Protein AF-A0A7J8STY2-F1 (afdb_monomer_lite)

Secondary structure (DSSP, 8-state):
----HHHHHHHH-GGG--THHHHHHHHHHHS-HHHH-S-HHHHHHHHS-----SSTT-S-------------------

Organism: Gossypium davidsonii (NCBI:txid34287)

Radius of gyration: 19.45 Å; chains: 1; bounding box: 66×32×37 Å

pLDDT: mean 75.67, std 17.0, range [45.44, 94.88]

Structure (mmCIF, N/CA/C/O backbone):
data_AF-A0A7J8STY2-F1
#
_entry.id   AF-A0A7J8STY2-F1
#
loop_
_atom_site.group_PDB
_atom_site.id
_atom_site.type_symbol
_atom_site.label_atom_id
_atom_site.label_alt_id
_atom_site.label_comp_id
_atom_site.label_asym_id
_atom_site.label_entity_id
_atom_site.label_seq_id
_atom_site.pdbx_PDB_ins_code
_atom_site.Cartn_x
_atom_site.Cartn_y
_atom_site.Cartn_z
_atom_site.occupancy
_atom_site.B_iso_or_equiv
_atom_site.auth_seq_id
_atom_site.auth_comp_id
_atom_site.auth_asym_id
_atom_site.auth_atom_id
_atom_site.pdbx_PDB_model_num
ATOM 1 N N . MET A 1 1 ? 7.128 -11.878 10.723 1.00 63.47 1 MET A N 1
ATOM 2 C CA . MET A 1 1 ? 5.805 -11.920 10.062 1.00 63.47 1 MET A CA 1
ATOM 3 C C . MET A 1 1 ? 5.705 -10.721 9.137 1.00 63.47 1 MET A C 1
ATOM 5 O O . MET A 1 1 ? 6.003 -9.625 9.592 1.00 63.47 1 MET A O 1
ATOM 9 N N . SER A 1 2 ? 5.340 -10.916 7.871 1.00 76.00 2 SER A N 1
ATOM 10 C CA . SER A 1 2 ? 5.255 -9.848 6.860 1.00 76.00 2 SER A CA 1
ATOM 11 C C . SER A 1 2 ? 3.822 -9.769 6.345 1.00 76.00 2 SER A C 1
ATOM 13 O O . SER A 1 2 ? 3.232 -10.807 6.048 1.00 76.00 2 SER A O 1
ATOM 15 N N . LEU A 1 3 ? 3.26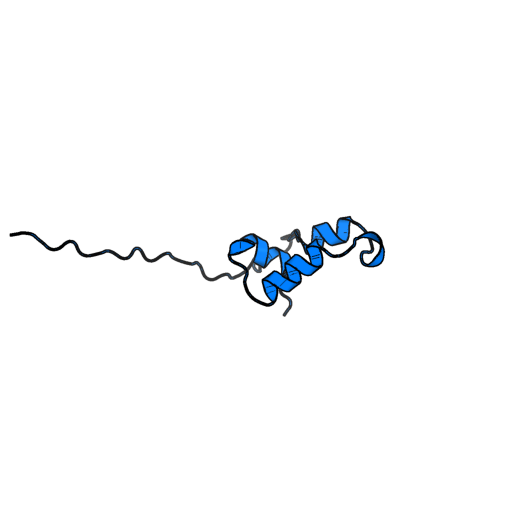2 -8.564 6.226 1.00 80.00 3 LEU A N 1
ATOM 16 C CA . LEU A 1 3 ? 1.901 -8.362 5.728 1.00 80.00 3 LEU A CA 1
ATOM 17 C C . LEU A 1 3 ? 1.938 -7.666 4.358 1.00 80.00 3 LEU A C 1
ATOM 19 O O . LEU A 1 3 ? 2.493 -6.570 4.260 1.00 80.00 3 LEU A O 1
ATOM 23 N N . PRO A 1 4 ? 1.346 -8.249 3.300 1.00 85.81 4 PRO A N 1
ATOM 24 C CA . PRO A 1 4 ? 1.244 -7.577 2.011 1.00 85.81 4 PRO A CA 1
ATOM 25 C C . PRO A 1 4 ? 0.208 -6.445 2.082 1.00 85.81 4 PRO A C 1
ATOM 27 O O . PRO A 1 4 ? -0.993 -6.678 1.945 1.00 85.81 4 PRO A O 1
ATOM 30 N N . VAL A 1 5 ? 0.677 -5.207 2.276 1.00 90.56 5 VAL A N 1
ATOM 31 C CA . VAL A 1 5 ? -0.159 -3.992 2.383 1.00 90.56 5 VAL A CA 1
ATOM 32 C C . VAL A 1 5 ? -1.148 -3.875 1.218 1.00 90.56 5 VAL A C 1
ATOM 34 O O . VAL A 1 5 ? -2.335 -3.653 1.451 1.00 90.56 5 VAL A O 1
ATOM 37 N N . GLY A 1 6 ? -0.705 -4.125 -0.020 1.00 89.75 6 GLY A N 1
ATOM 38 C CA . GLY A 1 6 ? -1.576 -4.102 -1.200 1.00 89.75 6 GLY A CA 1
ATOM 39 C C . GLY A 1 6 ? -2.751 -5.084 -1.127 1.00 89.75 6 GLY A C 1
ATOM 40 O O . GLY A 1 6 ? -3.847 -4.770 -1.586 1.00 89.75 6 GLY A O 1
ATOM 41 N N . THR A 1 7 ? -2.587 -6.249 -0.489 1.00 88.94 7 THR A N 1
ATOM 42 C CA . THR A 1 7 ? -3.701 -7.187 -0.277 1.00 88.94 7 THR A CA 1
ATOM 43 C C . THR A 1 7 ? -4.705 -6.638 0.731 1.00 88.94 7 THR A C 1
ATOM 45 O O . THR A 1 7 ? -5.909 -6.700 0.497 1.00 88.94 7 THR A O 1
ATOM 48 N N . VAL A 1 8 ? -4.217 -6.078 1.838 1.00 89.31 8 VAL A N 1
ATOM 49 C CA . VAL A 1 8 ? -5.064 -5.552 2.916 1.00 89.31 8 VAL A CA 1
ATOM 50 C C . VAL A 1 8 ? -5.910 -4.383 2.423 1.00 89.31 8 VAL A C 1
ATOM 52 O O . VAL A 1 8 ? -7.127 -4.403 2.594 1.00 89.31 8 VAL A O 1
ATOM 55 N N . VAL A 1 9 ? -5.298 -3.411 1.736 1.00 91.62 9 VAL A N 1
ATOM 56 C CA . VAL A 1 9 ? -6.021 -2.253 1.179 1.00 91.62 9 VAL A CA 1
ATOM 57 C C . VAL A 1 9 ? -7.065 -2.678 0.154 1.00 91.62 9 VAL A C 1
ATOM 59 O O . VAL A 1 9 ? -8.151 -2.109 0.114 1.00 91.62 9 VAL A O 1
ATOM 62 N N . ARG A 1 10 ? -6.789 -3.706 -0.656 1.00 87.81 10 ARG A N 1
ATOM 63 C CA . ARG A 1 10 ? -7.773 -4.236 -1.611 1.00 87.81 10 ARG A CA 1
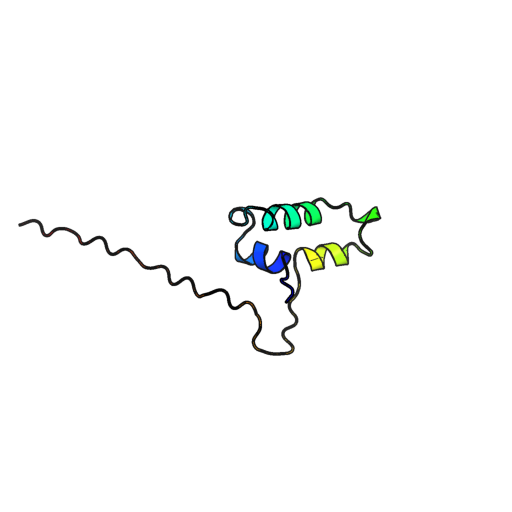ATOM 64 C C . ARG A 1 10 ? -8.956 -4.916 -0.933 1.00 87.81 10 ARG A C 1
ATOM 66 O O . ARG A 1 10 ? -10.067 -4.797 -1.434 1.00 87.81 10 ARG A O 1
ATOM 73 N N . LEU A 1 11 ? -8.720 -5.627 0.168 1.00 88.75 11 LEU A N 1
ATOM 74 C CA . LEU A 1 11 ? -9.776 -6.326 0.904 1.00 88.75 11 LEU A CA 1
ATOM 75 C C . LEU A 1 11 ? -10.641 -5.370 1.725 1.00 88.75 11 LEU A C 1
ATOM 77 O O . LEU A 1 11 ? -11.857 -5.526 1.755 1.00 88.75 11 LEU A O 1
ATOM 81 N N . LEU A 1 12 ? -10.032 -4.367 2.357 1.00 90.00 12 LEU A N 1
ATOM 82 C CA . LEU A 1 12 ? -10.759 -3.333 3.097 1.00 90.00 12 LEU A CA 1
ATOM 83 C C . LEU A 1 12 ? -11.406 -2.301 2.1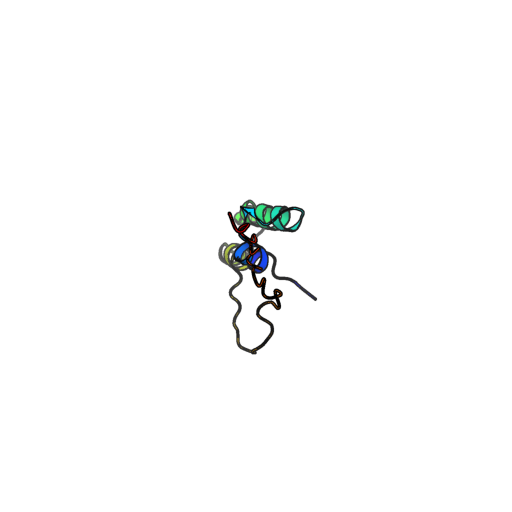61 1.00 90.00 12 LEU A C 1
ATOM 85 O O . LEU A 1 12 ? -12.457 -1.743 2.472 1.00 90.00 12 LEU A O 1
ATOM 89 N N . GLY A 1 13 ? -10.781 -2.049 1.014 1.00 90.12 13 GLY A N 1
ATOM 90 C CA . GLY A 1 13 ? -11.051 -0.907 0.151 1.00 90.12 13 GLY A CA 1
ATOM 91 C C . GLY A 1 13 ? -10.271 0.335 0.598 1.00 90.12 13 GLY A C 1
ATOM 92 O O . GLY A 1 13 ? -10.089 0.586 1.792 1.00 90.12 13 GLY A O 1
ATOM 93 N N . LYS A 1 14 ? -9.846 1.157 -0.372 1.00 88.44 14 LYS A N 1
ATOM 94 C CA . LYS A 1 14 ? -9.075 2.391 -0.124 1.00 88.44 14 LYS A CA 1
ATOM 95 C C . LYS A 1 14 ? -9.731 3.312 0.905 1.00 88.44 14 LYS A C 1
ATOM 97 O O . LYS A 1 14 ? -9.094 3.674 1.880 1.00 88.44 14 LYS A O 1
ATOM 102 N N . GLN A 1 15 ? -11.024 3.600 0.736 1.00 88.81 15 GLN A N 1
ATOM 103 C CA . GLN A 1 15 ? -11.790 4.511 1.604 1.00 88.81 15 GLN A CA 1
ATOM 104 C C . GLN A 1 15 ? -11.846 4.056 3.073 1.00 88.81 15 GLN A C 1
ATOM 106 O O . GLN A 1 15 ? -12.069 4.867 3.964 1.00 88.81 15 GLN A O 1
ATOM 111 N N . ARG A 1 16 ? -11.702 2.749 3.325 1.00 88.50 16 ARG A N 1
ATOM 112 C CA . ARG A 1 16 ? -11.758 2.155 4.670 1.00 88.50 16 ARG A CA 1
ATOM 113 C C . ARG A 1 16 ? -10.370 1.893 5.250 1.00 88.50 16 ARG A C 1
ATOM 115 O O . ARG A 1 16 ? -10.259 1.449 6.388 1.00 88.50 16 ARG A O 1
ATOM 122 N N . THR A 1 17 ? -9.320 2.151 4.475 1.00 90.25 17 THR A N 1
ATOM 123 C CA . THR A 1 17 ? -7.940 2.038 4.930 1.00 90.25 17 THR A CA 1
ATOM 124 C C . THR A 1 17 ? -7.506 3.394 5.470 1.00 90.25 17 THR A C 1
ATOM 126 O O . THR A 1 17 ? -7.297 4.332 4.709 1.00 90.25 17 THR A O 1
ATOM 129 N N . VAL A 1 18 ? -7.371 3.501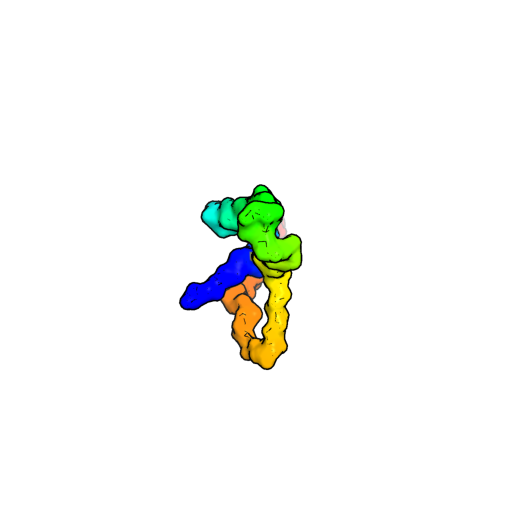 6.790 1.00 87.00 18 VAL A N 1
ATOM 130 C CA . VAL A 1 18 ? -6.983 4.740 7.478 1.00 87.00 18 VAL A CA 1
ATOM 131 C C . VAL A 1 18 ? -5.636 4.579 8.186 1.00 87.00 18 VAL A C 1
ATOM 133 O O . VAL A 1 18 ? -5.184 3.463 8.449 1.00 87.00 18 VAL A O 1
ATOM 136 N N . GLY A 1 19 ? -4.981 5.698 8.495 1.00 91.44 19 GLY A N 1
ATOM 137 C CA . GLY A 1 19 ? -3.683 5.713 9.169 1.00 91.44 19 GLY A CA 1
ATOM 138 C C . GLY A 1 19 ? -2.520 5.332 8.250 1.00 91.44 19 GLY A C 1
ATOM 139 O O . GLY A 1 19 ? -2.568 5.523 7.037 1.00 91.44 19 GLY A O 1
ATOM 140 N N . CYS A 1 20 ? -1.451 4.777 8.828 1.00 93.31 20 CYS A N 1
ATOM 141 C CA . CYS 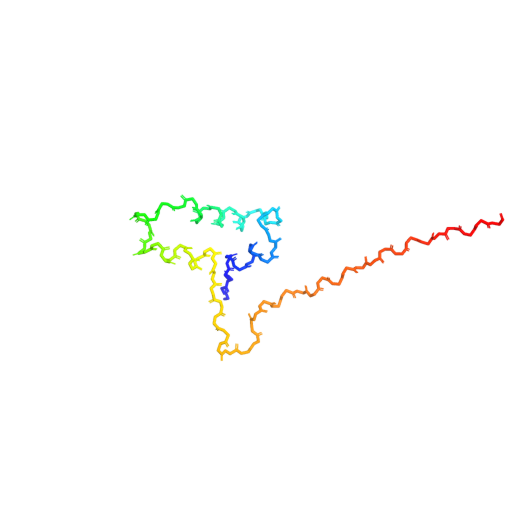A 1 20 ? -0.204 4.530 8.098 1.00 93.31 20 CYS A CA 1
ATOM 142 C C . CYS A 1 20 ? -0.360 3.555 6.923 1.00 93.31 20 CYS A C 1
ATOM 144 O O . CYS A 1 20 ? 0.350 3.682 5.932 1.00 93.31 20 CYS A O 1
ATOM 146 N N . LEU A 1 21 ? -1.300 2.611 6.999 1.00 92.81 21 LEU A N 1
ATOM 147 C CA . LEU A 1 21 ? -1.501 1.599 5.961 1.00 92.81 21 LEU A CA 1
ATOM 148 C C . LEU A 1 21 ? -2.061 2.219 4.668 1.00 92.81 21 LEU A C 1
ATOM 150 O O . LEU A 1 21 ? -1.644 1.834 3.577 1.00 92.81 21 LEU A O 1
ATOM 154 N N . GLY A 1 22 ? -2.934 3.225 4.799 1.00 93.44 22 GLY A N 1
ATOM 155 C CA . GLY A 1 22 ? -3.418 4.030 3.676 1.00 93.44 22 GLY A CA 1
ATOM 156 C C . GLY A 1 22 ? -2.297 4.884 3.089 1.00 93.44 22 GLY A C 1
ATOM 157 O O . GLY A 1 22 ? -2.042 4.812 1.889 1.00 93.44 22 GLY A O 1
ATOM 158 N N . ASN A 1 23 ? -1.550 5.585 3.950 1.00 94.88 23 ASN A N 1
ATOM 159 C CA . ASN A 1 23 ? -0.438 6.442 3.529 1.00 94.88 23 ASN A CA 1
ATOM 160 C C . ASN A 1 23 ? 0.655 5.660 2.783 1.00 94.88 23 ASN A C 1
ATOM 162 O O . ASN A 1 23 ? 1.170 6.131 1.773 1.00 94.88 23 ASN A O 1
ATOM 166 N N . ILE A 1 24 ? 1.018 4.463 3.257 1.00 93.56 24 ILE A N 1
ATOM 167 C CA . ILE A 1 24 ? 2.006 3.601 2.589 1.00 93.56 24 ILE A CA 1
ATOM 168 C C . ILE A 1 24 ? 1.499 3.180 1.209 1.00 93.56 24 ILE A C 1
ATOM 170 O O . ILE A 1 24 ? 2.248 3.250 0.236 1.00 93.56 24 ILE A O 1
ATOM 174 N N . TYR A 1 25 ? 0.238 2.754 1.108 1.00 94.31 25 TYR A N 1
ATOM 175 C CA . TYR A 1 25 ? -0.340 2.338 -0.166 1.00 94.31 25 TYR A CA 1
ATOM 176 C C . TYR A 1 25 ? -0.379 3.497 -1.175 1.00 94.31 25 TYR A C 1
ATOM 178 O O . TYR A 1 25 ? 0.079 3.338 -2.304 1.00 94.31 25 TYR A O 1
ATOM 186 N N . GLU A 1 26 ? -0.842 4.676 -0.754 1.00 94.38 26 GLU A N 1
ATOM 187 C CA . GLU A 1 26 ? -0.866 5.890 -1.581 1.00 94.38 26 GLU A CA 1
ATOM 188 C C . GLU A 1 26 ? 0.543 6.332 -1.998 1.00 94.38 26 GLU A C 1
ATOM 190 O O . GLU A 1 26 ? 0.770 6.703 -3.149 1.00 94.38 26 GLU A O 1
ATOM 195 N N . SER A 1 27 ? 1.521 6.227 -1.095 1.00 93.69 27 SER A N 1
ATOM 196 C CA . SER A 1 27 ? 2.916 6.553 -1.404 1.00 93.69 27 SER A CA 1
ATOM 197 C C . SER A 1 27 ? 3.463 5.664 -2.521 1.00 93.69 27 SER A C 1
ATOM 199 O O . SER A 1 27 ? 4.174 6.154 -3.391 1.00 93.69 27 SER A O 1
ATOM 201 N N . ILE A 1 28 ? 3.112 4.372 -2.534 1.00 92.38 28 ILE A N 1
ATOM 202 C CA . ILE A 1 28 ? 3.495 3.444 -3.609 1.00 92.38 28 ILE A CA 1
ATOM 203 C C . ILE A 1 28 ? 2.762 3.787 -4.912 1.00 92.38 28 ILE A C 1
ATOM 205 O O . ILE A 1 28 ? 3.371 3.715 -5.977 1.00 92.38 28 ILE A O 1
ATOM 209 N N . GLU A 1 29 ? 1.486 4.182 -4.863 1.00 92.00 29 GLU A N 1
ATOM 210 C CA . GLU A 1 29 ? 0.739 4.612 -6.058 1.00 92.00 29 GLU A CA 1
ATOM 211 C C . GLU A 1 29 ? 1.332 5.859 -6.708 1.00 92.00 29 GLU A C 1
ATOM 213 O O . GLU A 1 29 ? 1.446 5.918 -7.934 1.00 92.00 29 GLU A O 1
ATOM 218 N N . ASN A 1 30 ? 1.752 6.818 -5.890 1.00 92.69 30 ASN A N 1
ATOM 219 C CA . ASN A 1 30 ? 2.308 8.089 -6.341 1.00 92.69 30 ASN A CA 1
ATOM 220 C C . ASN A 1 30 ? 3.825 8.030 -6.574 1.00 92.69 30 ASN A C 1
ATOM 222 O O . ASN A 1 30 ? 4.411 8.987 -7.079 1.00 92.69 30 ASN A O 1
ATOM 226 N N . LEU A 1 31 ? 4.474 6.912 -6.233 1.00 91.69 31 LEU A N 1
ATOM 227 C CA . LEU A 1 31 ? 5.901 6.722 -6.454 1.00 91.69 31 LEU A CA 1
ATOM 228 C C . LEU A 1 31 ? 6.203 6.758 -7.952 1.00 91.69 31 LEU A C 1
ATOM 230 O O . LEU A 1 31 ? 5.581 6.031 -8.727 1.00 91.69 31 LEU A O 1
ATOM 234 N N . ASN A 1 32 ? 7.183 7.571 -8.349 1.00 88.31 32 ASN A N 1
ATOM 235 C CA . ASN A 1 32 ? 7.599 7.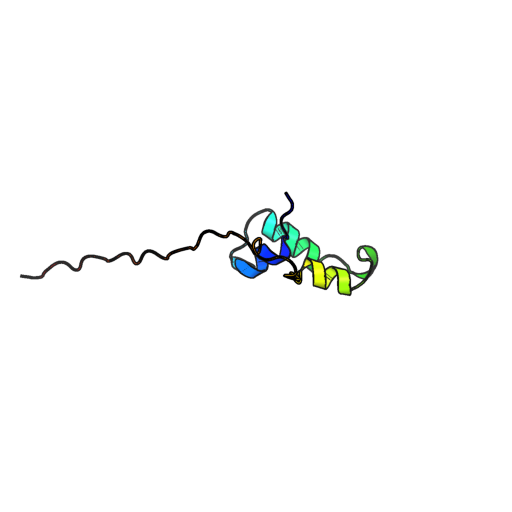643 -9.741 1.00 88.31 32 ASN A CA 1
ATOM 236 C C . ASN A 1 32 ? 8.345 6.370 -10.171 1.00 88.31 32 ASN A C 1
ATOM 238 O O . ASN A 1 32 ? 9.429 6.064 -9.665 1.00 88.31 32 ASN A O 1
ATOM 242 N N . ASP A 1 33 ? 7.782 5.673 -11.153 1.00 84.62 33 ASP A N 1
ATOM 243 C CA . ASP A 1 33 ? 8.243 4.369 -11.622 1.00 84.62 33 ASP A CA 1
ATOM 244 C C . ASP A 1 33 ? 9.668 4.418 -12.191 1.00 84.62 33 ASP A C 1
ATOM 246 O O . ASP A 1 33 ? 10.441 3.487 -11.985 1.00 84.62 33 ASP A O 1
ATOM 250 N N . TYR A 1 34 ? 10.035 5.514 -12.865 1.00 81.38 34 TYR A N 1
ATOM 251 C CA . TYR A 1 34 ? 11.303 5.621 -13.594 1.00 81.38 34 TYR A CA 1
ATOM 252 C C . TYR A 1 34 ? 12.544 5.595 -12.687 1.00 81.38 34 TYR A C 1
ATOM 254 O O . TYR A 1 34 ? 13.558 5.007 -13.053 1.00 81.38 34 TYR A O 1
ATOM 262 N N . TYR A 1 35 ? 12.477 6.221 -11.507 1.00 80.88 35 TYR A N 1
ATOM 263 C CA . TYR A 1 35 ? 13.648 6.368 -10.627 1.00 80.88 35 TYR A CA 1
ATOM 264 C C . TYR A 1 35 ? 13.719 5.317 -9.517 1.00 80.88 35 TYR A C 1
ATOM 266 O O . TYR A 1 35 ? 14.812 4.979 -9.070 1.00 80.88 35 TYR A O 1
ATOM 274 N N . TYR A 1 36 ? 12.574 4.811 -9.056 1.00 82.12 36 TYR A N 1
ATOM 275 C CA . TYR A 1 36 ? 12.507 4.025 -7.818 1.00 82.12 36 TYR A CA 1
ATOM 276 C C . TYR A 1 36 ? 12.052 2.580 -8.020 1.00 82.12 36 TYR A C 1
ATOM 278 O O . TYR A 1 36 ? 12.067 1.795 -7.071 1.00 82.12 36 TYR A O 1
ATOM 286 N N . MET A 1 37 ? 11.650 2.200 -9.235 1.00 84.81 37 MET A N 1
ATOM 287 C CA . MET A 1 37 ? 11.204 0.844 -9.532 1.00 84.81 37 MET A CA 1
ATOM 288 C C . MET A 1 37 ? 12.091 0.199 -10.589 1.00 84.81 37 MET A C 1
ATOM 290 O O . MET A 1 37 ? 12.425 0.789 -11.608 1.00 84.81 37 MET A O 1
ATOM 294 N N . LYS A 1 38 ? 12.432 -1.075 -10.370 1.00 82.19 38 LYS A N 1
ATOM 295 C CA . LYS A 1 38 ? 13.189 -1.877 -11.344 1.00 82.19 38 LYS A CA 1
ATOM 296 C C . LYS A 1 38 ? 12.406 -2.107 -12.647 1.00 82.19 38 LYS A C 1
ATOM 298 O O . LYS A 1 38 ? 13.001 -2.381 -13.683 1.00 82.19 38 LYS A O 1
ATOM 303 N N . SER A 1 39 ? 11.075 -2.053 -12.582 1.00 85.19 39 SER A N 1
ATOM 304 C CA . SER A 1 39 ? 10.160 -2.185 -13.715 1.00 85.19 39 SER A CA 1
ATOM 305 C C . SER A 1 39 ? 8.771 -1.672 -13.327 1.00 85.19 39 SER A C 1
ATOM 307 O O . SER A 1 39 ? 8.379 -1.786 -12.162 1.00 85.19 39 SER A O 1
ATOM 309 N N . ALA A 1 40 ? 7.985 -1.216 -14.307 1.00 82.19 40 ALA A N 1
ATOM 310 C CA . ALA A 1 40 ? 6.557 -0.930 -14.134 1.00 82.19 40 ALA A CA 1
ATOM 311 C C . ALA A 1 40 ? 5.786 -2.139 -13.561 1.00 82.19 40 ALA A C 1
ATOM 313 O O . ALA A 1 40 ? 4.859 -1.984 -12.765 1.00 82.19 40 ALA A O 1
ATOM 314 N N . ALA A 1 41 ? 6.215 -3.366 -13.886 1.00 86.31 41 ALA A N 1
ATOM 315 C CA . ALA A 1 41 ? 5.626 -4.586 -13.338 1.00 86.31 41 ALA A CA 1
ATOM 316 C C . ALA A 1 41 ? 5.771 -4.677 -11.807 1.00 86.31 41 ALA A C 1
ATOM 318 O O . ALA A 1 41 ? 4.878 -5.191 -11.134 1.00 86.31 41 ALA A O 1
ATOM 319 N N . THR A 1 42 ? 6.855 -4.144 -11.233 1.00 88.44 42 THR A N 1
ATOM 320 C CA . THR A 1 42 ? 7.082 -4.179 -9.782 1.00 88.44 42 THR A CA 1
ATOM 321 C C . THR A 1 42 ? 6.029 -3.358 -9.041 1.00 88.44 42 THR A C 1
ATOM 323 O O . THR A 1 42 ? 5.507 -3.818 -8.027 1.00 88.44 42 THR A O 1
ATOM 326 N N . LYS A 1 43 ? 5.646 -2.190 -9.570 1.00 89.88 43 LYS A N 1
ATOM 327 C CA . LYS A 1 43 ? 4.590 -1.355 -8.980 1.00 89.88 43 LYS A CA 1
ATOM 328 C C . LYS A 1 43 ? 3.252 -2.075 -8.976 1.00 89.88 43 LYS A C 1
ATOM 330 O O . LYS A 1 43 ? 2.569 -2.126 -7.956 1.00 89.88 43 LYS A O 1
ATOM 335 N N . VAL A 1 44 ? 2.915 -2.696 -10.106 1.00 89.44 44 VAL A N 1
ATOM 336 C CA . VAL A 1 44 ? 1.687 -3.486 -10.253 1.00 89.44 44 VAL A CA 1
ATOM 337 C C . VAL A 1 44 ? 1.642 -4.615 -9.223 1.00 89.44 44 VAL A C 1
ATOM 339 O O . VAL A 1 44 ? 0.605 -4.812 -8.598 1.00 89.44 44 VAL A O 1
ATOM 342 N N . ILE A 1 45 ? 2.760 -5.309 -8.989 1.00 89.38 45 ILE A N 1
ATOM 343 C CA . ILE A 1 45 ? 2.848 -6.383 -7.989 1.00 89.38 45 ILE A CA 1
ATOM 344 C C . ILE A 1 45 ? 2.710 -5.841 -6.558 1.00 89.38 45 ILE A C 1
ATOM 346 O O . ILE A 1 45 ? 2.075 -6.488 -5.732 1.00 89.38 45 ILE A O 1
ATOM 350 N N . LEU A 1 46 ? 3.255 -4.664 -6.238 1.00 89.44 46 LEU A N 1
ATOM 351 C CA . LEU A 1 46 ? 3.119 -4.075 -4.898 1.00 89.44 46 LEU A CA 1
ATOM 352 C C . LEU A 1 46 ? 1.691 -3.597 -4.602 1.00 89.44 46 LEU A C 1
ATOM 354 O O . LEU A 1 46 ? 1.199 -3.770 -3.485 1.00 89.44 46 LEU A O 1
ATOM 358 N N . LEU A 1 47 ? 1.017 -3.026 -5.602 1.00 91.19 47 LEU A N 1
ATOM 359 C CA . LEU A 1 47 ? -0.358 -2.532 -5.482 1.00 91.19 47 LEU A CA 1
ATOM 360 C C . LEU A 1 47 ? -1.388 -3.666 -5.554 1.00 91.19 47 LEU A C 1
ATOM 362 O O . LEU A 1 47 ? -2.383 -3.677 -4.830 1.00 91.19 47 LEU A O 1
ATOM 366 N N . LYS A 1 48 ? -1.139 -4.655 -6.415 1.00 88.50 48 LYS A N 1
ATOM 367 C CA . LYS A 1 48 ? -1.963 -5.854 -6.608 1.00 88.50 48 LYS A CA 1
ATOM 368 C C . LYS A 1 48 ? -1.093 -7.110 -6.527 1.00 88.50 48 LYS A C 1
ATOM 370 O O . LYS A 1 48 ? -0.881 -7.772 -7.543 1.00 88.50 48 LYS A O 1
ATOM 375 N N . PRO A 1 49 ? -0.649 -7.488 -5.319 1.00 85.00 49 PRO A N 1
ATOM 376 C CA . PRO A 1 49 ? 0.086 -8.728 -5.142 1.00 85.00 49 PRO A CA 1
ATOM 377 C C . PRO A 1 49 ? -0.789 -9.905 -5.567 1.00 85.00 49 PRO A C 1
ATOM 379 O O . PRO A 1 49 ? -1.933 -10.056 -5.123 1.00 85.00 49 PRO A O 1
ATOM 382 N N . MET A 1 50 ? -0.256 -10.709 -6.483 1.00 74.50 50 MET A N 1
ATOM 383 C CA . MET A 1 50 ? -0.866 -11.959 -6.901 1.00 74.50 50 MET A CA 1
ATOM 384 C C . MET A 1 50 ? -0.411 -13.029 -5.914 1.00 74.50 50 MET A C 1
ATOM 386 O O . MET A 1 50 ? 0.768 -13.364 -5.849 1.00 74.50 50 MET A O 1
ATOM 390 N N . VAL A 1 51 ? -1.336 -13.528 -5.099 1.00 65.19 51 VAL A N 1
ATOM 391 C CA . VAL A 1 51 ? -1.036 -14.624 -4.179 1.00 65.19 51 VAL A CA 1
ATOM 392 C C . VAL A 1 51 ? -1.076 -15.911 -4.995 1.00 65.19 51 VAL A C 1
ATOM 394 O O . VAL A 1 51 ? -2.150 -16.379 -5.363 1.00 65.19 51 VAL A O 1
ATOM 397 N N . THR A 1 52 ? 0.088 -16.467 -5.322 1.00 55.41 52 THR A N 1
ATOM 398 C CA . THR A 1 52 ? 0.173 -17.812 -5.888 1.00 55.41 52 THR A CA 1
ATOM 399 C C . THR A 1 52 ? -0.043 -18.823 -4.766 1.00 55.41 52 THR A C 1
ATOM 401 O O . THR A 1 52 ? 0.824 -19.079 -3.934 1.00 55.41 52 THR A O 1
ATOM 404 N N . THR A 1 53 ? -1.250 -19.372 -4.702 1.00 54.94 53 THR A N 1
ATOM 405 C CA . THR A 1 53 ? -1.650 -20.379 -3.717 1.00 54.94 53 THR A CA 1
ATOM 406 C C . THR A 1 53 ? -1.063 -21.744 -4.086 1.00 54.94 53 THR A C 1
ATOM 408 O O . THR A 1 53 ? -1.788 -22.627 -4.531 1.00 54.94 53 THR A O 1
ATOM 411 N N . TYR A 1 54 ? 0.253 -21.928 -3.952 1.00 55.69 54 TYR A N 1
ATOM 412 C CA . TYR A 1 54 ? 0.866 -23.258 -4.100 1.00 55.69 54 TYR A CA 1
ATOM 413 C C . TYR A 1 54 ? 0.872 -24.054 -2.792 1.00 55.69 54 TYR A C 1
ATOM 415 O O . TYR A 1 54 ? 1.024 -25.270 -2.817 1.00 55.69 54 TYR A O 1
ATOM 423 N N . THR A 1 55 ? 0.625 -23.399 -1.655 1.00 51.06 55 THR A N 1
ATOM 424 C CA . THR A 1 55 ? 0.340 -24.073 -0.389 1.00 51.06 55 THR A CA 1
ATOM 425 C C . THR A 1 55 ? -0.874 -23.424 0.269 1.00 51.06 55 THR A C 1
ATOM 427 O O . THR A 1 55 ? -0.926 -22.236 0.589 1.00 51.06 55 THR A O 1
ATOM 430 N N . SER A 1 56 ? -1.914 -24.237 0.374 1.00 55.75 56 SER A N 1
ATOM 431 C CA . SER A 1 56 ? -3.129 -24.047 1.153 1.00 55.75 56 SER A CA 1
ATOM 432 C C . SER A 1 56 ? -2.830 -23.468 2.546 1.00 55.75 56 SER A C 1
ATOM 434 O O . SER A 1 56 ? -1.958 -23.988 3.238 1.00 55.75 56 SER A O 1
ATOM 436 N N . ASN A 1 57 ? -3.596 -22.441 2.956 1.00 52.69 57 ASN A N 1
ATOM 437 C CA . ASN A 1 57 ? -3.931 -22.049 4.348 1.00 52.69 57 ASN A CA 1
ATOM 438 C C . ASN A 1 57 ? -3.505 -20.662 4.886 1.00 52.69 57 ASN A C 1
ATOM 440 O O . ASN A 1 57 ? -3.883 -20.353 6.010 1.00 52.69 57 ASN A O 1
ATOM 444 N N . ILE A 1 58 ? -2.813 -19.778 4.148 1.00 54.69 58 ILE A N 1
ATOM 445 C CA . ILE A 1 58 ? -2.455 -18.425 4.678 1.00 54.69 58 ILE A CA 1
ATOM 446 C C . ILE A 1 58 ? -3.013 -17.273 3.827 1.00 54.69 58 ILE A C 1
ATOM 448 O O . ILE A 1 58 ? -2.521 -16.145 3.846 1.00 54.69 58 ILE A O 1
ATOM 452 N N . ALA A 1 59 ? -4.087 -17.521 3.078 1.00 52.03 59 ALA A N 1
ATOM 453 C CA . ALA A 1 59 ? -4.893 -16.440 2.525 1.00 52.03 59 ALA A CA 1
ATOM 454 C C . ALA A 1 59 ? -5.642 -15.761 3.679 1.00 52.03 59 ALA A C 1
ATOM 456 O O . ALA A 1 59 ? -6.766 -16.135 3.971 1.00 52.03 59 ALA A O 1
ATOM 457 N N . LEU A 1 60 ? -4.979 -14.820 4.359 1.00 56.72 60 LEU A N 1
ATOM 458 C CA . LEU A 1 60 ? -5.563 -13.892 5.326 1.00 56.72 60 LEU A CA 1
ATOM 459 C C . LEU A 1 60 ? -6.606 -14.516 6.268 1.00 56.72 60 LEU A C 1
ATOM 461 O O . LEU A 1 60 ? -7.800 -14.491 5.975 1.00 56.72 60 LEU A O 1
ATOM 465 N N . LEU A 1 61 ? -6.191 -14.944 7.463 1.00 53.06 61 LEU A N 1
ATOM 466 C CA . LEU A 1 61 ? -7.124 -15.051 8.591 1.00 53.06 61 LEU A CA 1
ATOM 467 C C . LEU A 1 61 ? -7.597 -13.636 8.989 1.00 53.06 61 LEU A C 1
ATOM 469 O O . LEU A 1 61 ? -7.206 -13.088 10.016 1.00 53.06 61 LEU A O 1
ATOM 473 N N . LEU A 1 62 ? -8.408 -13.006 8.141 1.00 51.78 62 LEU A N 1
ATOM 474 C CA . LEU A 1 62 ? -9.320 -11.964 8.569 1.00 51.78 62 LEU A CA 1
ATOM 475 C C . LEU A 1 62 ? -10.417 -12.679 9.366 1.00 51.78 62 LEU A C 1
ATOM 477 O O . LEU A 1 62 ? -10.981 -13.653 8.858 1.00 51.78 62 LEU A O 1
ATOM 481 N N . PRO A 1 63 ? -10.722 -12.247 10.601 1.00 45.44 63 PRO A N 1
ATOM 482 C CA . PRO A 1 63 ? -11.870 -12.784 11.314 1.00 45.44 63 PRO A CA 1
ATOM 483 C C . PRO A 1 63 ? -13.107 -12.585 10.438 1.00 45.44 63 PRO A C 1
ATOM 485 O O . PRO A 1 63 ? -13.296 -11.509 9.862 1.00 45.44 63 PRO A O 1
ATOM 488 N N . SER A 1 64 ? -13.941 -13.620 10.303 1.00 50.72 64 SER A N 1
ATOM 489 C CA . SER A 1 64 ? -15.221 -13.465 9.619 1.00 50.72 64 SER A CA 1
ATOM 490 C C . SER A 1 64 ? -16.000 -12.377 10.352 1.00 50.72 64 SER A C 1
ATOM 492 O O . SER A 1 64 ? -16.398 -12.566 11.502 1.00 50.72 64 SER A O 1
ATOM 494 N N . MET A 1 65 ? -16.212 -11.227 9.718 1.00 48.56 65 MET A N 1
ATOM 495 C CA . MET A 1 65 ? -17.159 -10.248 10.232 1.00 48.56 65 MET A CA 1
ATOM 496 C C . MET A 1 65 ? -18.564 -10.815 10.015 1.00 48.56 65 MET A C 1
ATOM 498 O O . MET A 1 65 ? -19.217 -10.506 9.020 1.00 48.56 65 MET A O 1
ATOM 502 N N . GLN A 1 66 ? -19.034 -11.677 10.920 1.00 51.34 66 GLN A N 1
ATOM 503 C CA . GLN A 1 66 ? -20.464 -11.940 11.020 1.00 51.34 66 GLN A CA 1
ATOM 504 C C . GLN A 1 66 ? -21.123 -10.625 11.431 1.00 51.34 66 GLN A C 1
ATOM 506 O O . GLN A 1 66 ? -20.976 -10.151 12.554 1.00 51.34 66 GLN A O 1
ATOM 511 N N . SER A 1 67 ? -21.798 -9.997 10.471 1.00 54.34 67 SER A N 1
ATOM 512 C CA . SER A 1 67 ? -22.655 -8.847 10.718 1.00 54.34 67 SER A CA 1
ATOM 513 C C . SER A 1 67 ? -23.800 -9.295 11.624 1.00 54.34 67 SER A C 1
ATOM 515 O O . SER A 1 67 ? -24.688 -10.034 11.199 1.00 54.34 67 SER A O 1
ATOM 517 N N . SER A 1 68 ? -23.775 -8.876 12.887 1.00 52.25 68 SER A N 1
ATOM 518 C CA . SER A 1 68 ? -24.914 -9.047 13.783 1.00 52.25 68 SER A CA 1
ATOM 519 C C . SER A 1 68 ? -26.034 -8.118 13.318 1.00 52.25 68 SER A C 1
ATOM 521 O O . SER A 1 68 ? -25.928 -6.897 13.445 1.00 52.25 68 SER A O 1
ATOM 523 N N . LYS A 1 69 ? -27.121 -8.680 12.774 1.00 52.75 69 LYS A N 1
ATOM 524 C CA . LYS A 1 69 ? -28.385 -7.947 12.632 1.00 52.75 69 LYS A CA 1
ATOM 525 C C . LYS A 1 69 ? -28.827 -7.521 14.032 1.00 52.75 69 LYS A C 1
ATOM 527 O O . LYS A 1 69 ? -29.153 -8.370 14.857 1.00 52.75 69 LYS A O 1
ATOM 532 N N . VAL A 1 70 ? -28.853 -6.218 14.299 1.00 55.66 70 VAL A N 1
ATOM 533 C CA . VAL A 1 70 ? -29.548 -5.680 15.471 1.00 55.66 70 VAL A CA 1
ATOM 534 C C . VAL A 1 70 ? -31.040 -5.898 15.232 1.00 55.66 70 VAL A C 1
ATOM 536 O O . VAL A 1 70 ? -31.653 -5.218 14.411 1.00 55.66 70 VAL A O 1
ATOM 539 N N . GLN A 1 71 ? -31.618 -6.894 15.901 1.00 56.56 71 GLN A N 1
ATOM 540 C CA . GLN A 1 71 ? -33.059 -7.106 15.914 1.00 56.56 71 GLN A CA 1
ATOM 541 C C . GLN A 1 71 ? -33.662 -6.087 16.880 1.00 56.56 71 GLN A C 1
ATOM 543 O O . GLN A 1 71 ? -33.701 -6.302 18.089 1.00 56.56 71 GLN A O 1
ATOM 548 N N . ILE A 1 72 ? -34.073 -4.938 16.343 1.00 57.50 72 ILE A N 1
ATOM 549 C CA . ILE A 1 72 ? -34.852 -3.957 17.096 1.00 57.50 72 ILE A CA 1
ATOM 550 C C . ILE A 1 72 ? -36.200 -4.621 17.379 1.00 57.50 72 ILE A C 1
ATOM 552 O O . ILE A 1 72 ? -36.972 -4.906 16.464 1.00 57.50 72 ILE A O 1
ATOM 556 N N . HIS A 1 73 ? -36.430 -4.948 18.647 1.00 49.44 73 HIS A N 1
ATOM 557 C CA . HIS A 1 73 ? -37.678 -5.524 19.118 1.00 49.44 73 HIS A CA 1
ATOM 558 C C . HIS A 1 73 ? -38.781 -4.477 18.917 1.00 49.44 73 HIS A C 1
ATOM 560 O O . HIS A 1 73 ? -38.818 -3.454 19.598 1.00 49.44 73 HIS A O 1
ATOM 566 N N . GLN A 1 74 ? -39.637 -4.708 17.927 1.00 62.72 74 GLN A N 1
ATOM 567 C CA . GLN A 1 74 ? -40.849 -3.928 17.699 1.00 62.72 74 GLN A CA 1
ATOM 568 C C . GLN A 1 74 ? -41.749 -4.029 18.948 1.00 62.72 74 GLN A C 1
ATOM 570 O O . GLN A 1 74 ? -42.030 -5.150 19.387 1.00 62.72 74 GLN A O 1
ATOM 575 N N . PRO A 1 75 ? -42.161 -2.906 19.570 1.00 53.78 75 PRO A N 1
ATOM 576 C CA . PRO A 1 75 ? -43.051 -2.953 20.719 1.00 53.78 75 PRO A CA 1
ATOM 577 C C . PRO A 1 75 ? -44.452 -3.372 20.262 1.00 53.78 75 PRO A C 1
ATOM 579 O O . PRO A 1 75 ? -44.981 -2.862 19.275 1.00 53.78 75 PRO A O 1
ATOM 582 N N . LEU A 1 76 ? -45.027 -4.334 20.984 1.00 51.66 76 LEU A N 1
ATOM 583 C CA . LEU A 1 76 ? -46.398 -4.798 20.814 1.00 51.66 76 LEU A CA 1
ATOM 584 C C . LEU A 1 76 ? -47.346 -3.637 21.147 1.00 51.66 76 LEU A C 1
ATOM 586 O O . LEU A 1 76 ? -47.404 -3.208 22.300 1.00 51.66 76 LEU A O 1
ATOM 590 N N . LEU A 1 77 ? -48.055 -3.117 20.144 1.00 52.25 77 LEU A N 1
ATOM 591 C CA . LEU A 1 77 ? -49.169 -2.205 20.379 1.00 52.25 77 LEU A CA 1
ATOM 592 C C . LEU A 1 77 ? -50.373 -3.059 20.806 1.00 52.25 77 LEU A C 1
ATOM 594 O O . LEU A 1 77 ? -50.799 -3.932 20.047 1.00 52.25 77 LEU A O 1
ATOM 598 N N . VAL A 1 78 ? -50.828 -2.848 22.044 1.00 58.59 78 VAL A N 1
ATOM 599 C CA . VAL A 1 78 ? -52.144 -3.282 22.545 1.00 58.59 78 VAL A CA 1
ATOM 600 C C . VAL A 1 78 ? -53.236 -2.526 21.801 1.00 58.59 78 VAL A C 1
ATOM 602 O O . VAL A 1 78 ? -53.033 -1.312 21.567 1.00 58.59 78 VAL A O 1
#

InterPro domains:
  IPR007750 Protein of unknown function DUF674 [PF05056] (1-50)
  IPR007750 Protein of unknown function DUF674 [PTHR33103] (1-64)

Foldseek 3Di:
DDDLLLLVCVVCPLVRDDDPSNVVLVCLVPDDCPPPNPDPVVSVCSNPPDDPPPDPDPPDPPPPPPPDDPPPPDDDDD

Sequence (78 aa):
MSLPVGTVVRLLGKQRTVGCLGNIYESIENLNDYYYMKSAATKVILLKPMVTTYTSNIALLLPSMQSSKVQIHQPLLV